Protein AF-A0A141RCN0-F1 (afdb_monomer)

Foldseek 3Di:
DPPLVVVQVCCCVPPNNVCVVVVVVVCVVCVVVVVVVPDPPPPPPQDAPPVLVVLQVLLVVLVVVCVVVVDVVSVVSNVVSVVVSVVVLVPDPRHNDNVVLVVVVVSVVVVVVVCVVVVVVVVVVD

Sequence (126 aa):
EGVGPAIGGMIAHYIHWSYLLLIPMITIITVPFLMKLLKKEVRIKGHFDIKGIILMSVGIVFFMLFTTSYSISFLIVSVLSFLIFVKHIRKVTDPFVDPGLGKNIPFMIGVLCGGIIFGTVAGFVS

pLDDT: mean 86.25, std 10.6, range [51.81, 97.5]

Secondary structure (DSSP, 8-state):
--HHHHHHHHHHHHT-GGGGGHHHHHGGGHHHHHHHHS-------PPP-HHHHHHHHHHHHHHHHHHHH--HHHHHHHHHHHHHHHHHHTT-SS-SS-TTGGG-HHHHHHHHHHHHHHHHHHHHH-

Solvent-accessible surface area (backbone atoms only — not comparable to full-atom values): 7186 Å² total; per-residue (Å²): 126,69,65,61,60,52,52,51,50,50,42,42,73,76,75,42,59,73,60,62,63,52,61,65,55,59,54,58,69,48,47,66,54,48,62,69,66,51,67,85,71,79,80,71,89,67,66,78,32,61,67,48,48,53,32,47,51,50,15,52,51,26,40,50,49,17,76,72,67,69,42,64,69,34,41,52,54,13,53,52,29,46,55,51,33,58,58,45,34,73,68,46,94,52,35,69,57,59,60,66,52,75,71,34,60,70,57,44,51,51,52,50,53,49,50,50,54,54,50,49,56,53,62,76,76,107

Mean predicted aligned error: 9.61 Å

Radius of gyration: 20.56 Å; Cα contacts (8 Å, |Δi|>4): 69; chains: 1; bounding box: 44×33×41 Å

Structure (mmCIF, N/CA/C/O backbone):
data_AF-A0A141RCN0-F1
#
_entry.id   AF-A0A141RCN0-F1
#
loop_
_atom_site.group_PDB
_atom_site.id
_atom_site.type_symbol
_atom_site.label_atom_id
_atom_site.label_alt_id
_atom_site.label_comp_id
_atom_site.label_asym_id
_atom_site.label_entity_id
_atom_site.label_seq_id
_atom_site.pdbx_PDB_ins_code
_atom_site.Cartn_x
_atom_site.Cartn_y
_atom_site.Cartn_z
_atom_site.occupancy
_atom_site.B_iso_or_equiv
_atom_site.auth_seq_id
_atom_site.auth_comp_id
_atom_site.aut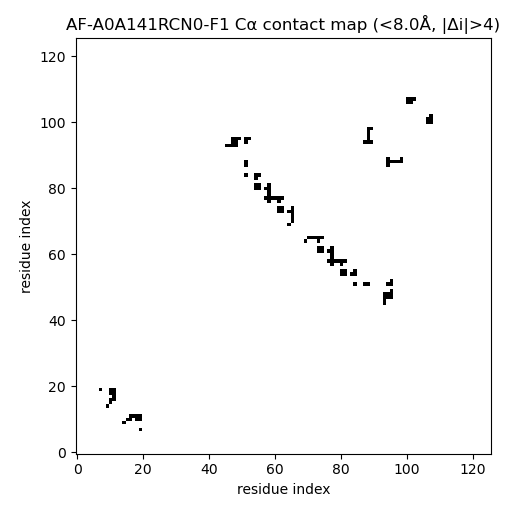h_asym_id
_atom_site.auth_atom_id
_atom_site.pdbx_PDB_model_num
ATOM 1 N N . GLU A 1 1 ? 19.859 0.341 -4.537 1.00 54.06 1 GLU A N 1
ATOM 2 C CA . GLU A 1 1 ? 19.303 0.423 -5.906 1.00 54.06 1 GLU A CA 1
ATOM 3 C C . GLU A 1 1 ? 20.162 -0.207 -7.020 1.00 54.06 1 GLU A C 1
ATOM 5 O O . GLU A 1 1 ? 19.671 -1.124 -7.654 1.00 54.06 1 GLU A O 1
ATOM 10 N N . GLY A 1 2 ? 21.416 0.199 -7.289 1.00 70.19 2 GLY A N 1
ATOM 11 C CA . GLY A 1 2 ? 22.113 -0.210 -8.537 1.00 70.19 2 GLY A CA 1
ATOM 12 C C . GLY A 1 2 ? 22.769 -1.604 -8.588 1.00 70.19 2 GLY A C 1
ATOM 13 O O . GLY A 1 2 ? 23.001 -2.136 -9.670 1.00 70.19 2 GLY A O 1
ATOM 14 N N . VAL A 1 3 ? 23.060 -2.220 -7.438 1.00 78.50 3 VAL A N 1
ATOM 15 C CA . VAL A 1 3 ? 23.802 -3.496 -7.380 1.00 78.50 3 VAL A CA 1
ATOM 16 C C . VAL A 1 3 ? 22.974 -4.663 -7.928 1.00 78.50 3 VAL A C 1
ATOM 18 O O . VAL A 1 3 ? 23.499 -5.502 -8.651 1.00 78.50 3 VAL A O 1
ATOM 21 N N . GLY A 1 4 ? 21.668 -4.690 -7.642 1.00 80.56 4 GLY A N 1
ATOM 22 C CA . GLY A 1 4 ? 20.760 -5.744 -8.102 1.00 80.56 4 GLY A CA 1
ATOM 23 C C . GLY A 1 4 ? 20.642 -5.805 -9.630 1.00 80.56 4 GLY A C 1
ATOM 24 O O . GLY A 1 4 ? 20.950 -6.849 -10.200 1.00 80.56 4 GLY A O 1
ATOM 25 N N . PRO A 1 5 ? 20.271 -4.702 -10.310 1.00 83.94 5 PRO A N 1
ATOM 26 C CA . PRO A 1 5 ? 20.219 -4.653 -11.771 1.00 83.94 5 PRO A CA 1
ATOM 27 C C . PRO A 1 5 ? 21.574 -4.910 -12.438 1.00 83.94 5 PRO A C 1
ATOM 29 O O . PRO A 1 5 ? 21.622 -5.609 -13.445 1.00 83.94 5 PRO A O 1
ATOM 32 N N . ALA A 1 6 ? 22.679 -4.408 -11.871 1.00 84.00 6 ALA A N 1
ATOM 33 C CA . ALA A 1 6 ? 24.018 -4.638 -12.417 1.00 84.00 6 ALA A CA 1
ATOM 34 C C . ALA A 1 6 ? 24.418 -6.123 -12.359 1.00 84.00 6 ALA A C 1
ATOM 36 O O . ALA A 1 6 ? 24.824 -6.696 -13.371 1.00 84.00 6 ALA A O 1
ATOM 37 N N . ILE A 1 7 ? 24.244 -6.766 -11.200 1.00 84.19 7 ILE A N 1
ATOM 38 C CA . ILE A 1 7 ? 24.506 -8.203 -11.032 1.00 84.19 7 ILE A CA 1
ATOM 39 C C . ILE A 1 7 ? 23.535 -9.024 -11.890 1.00 84.19 7 ILE A C 1
ATOM 41 O O . ILE A 1 7 ? 23.947 -9.971 -12.558 1.00 84.19 7 ILE A O 1
ATOM 45 N N . GLY A 1 8 ? 22.257 -8.640 -11.926 1.00 83.12 8 GLY A N 1
ATOM 46 C CA . GLY A 1 8 ? 21.234 -9.317 -12.717 1.00 83.12 8 GLY A CA 1
ATOM 47 C C . GLY A 1 8 ? 21.519 -9.271 -14.220 1.00 83.12 8 GLY A C 1
ATOM 48 O O . GLY A 1 8 ? 21.423 -10.294 -14.898 1.00 83.12 8 GLY A O 1
ATOM 49 N N . GLY A 1 9 ? 21.951 -8.113 -14.724 1.00 84.56 9 GLY A N 1
ATOM 50 C CA . GLY A 1 9 ? 22.363 -7.924 -16.113 1.00 84.56 9 GLY A CA 1
ATOM 51 C C . GLY A 1 9 ? 23.604 -8.740 -16.475 1.00 84.56 9 GLY A C 1
ATOM 52 O O . GLY A 1 9 ? 23.621 -9.380 -17.524 1.00 84.56 9 GLY A O 1
ATOM 53 N N . MET A 1 10 ? 24.606 -8.805 -15.589 1.00 86.62 10 MET A N 1
ATOM 54 C CA . MET A 1 10 ? 25.782 -9.662 -15.797 1.00 86.62 10 MET A CA 1
ATOM 55 C C . MET A 1 10 ? 25.402 -11.147 -15.871 1.00 86.62 10 MET A C 1
ATOM 57 O O . MET A 1 10 ? 25.830 -11.842 -16.789 1.00 86.62 10 MET A O 1
ATOM 61 N N . ILE A 1 11 ? 24.566 -11.642 -14.954 1.00 85.44 11 ILE A N 1
ATOM 62 C CA . ILE A 1 11 ? 24.140 -13.053 -14.942 1.00 85.44 11 ILE A CA 1
ATOM 63 C C . ILE A 1 11 ? 23.322 -13.397 -16.195 1.00 85.44 11 ILE A C 1
ATOM 65 O O . ILE A 1 11 ? 23.535 -14.452 -16.798 1.00 85.44 11 ILE A O 1
ATOM 69 N N . ALA A 1 12 ? 22.415 -12.509 -16.611 1.00 85.38 12 ALA A N 1
ATOM 70 C CA . ALA A 1 12 ? 21.613 -12.701 -17.816 1.00 85.38 12 ALA A CA 1
ATOM 71 C C . ALA A 1 12 ? 22.462 -12.691 -19.099 1.00 85.38 12 ALA A C 1
ATOM 73 O O . ALA A 1 12 ? 22.159 -13.446 -20.019 1.00 85.38 12 ALA A O 1
ATOM 74 N N . HIS A 1 13 ? 23.514 -11.865 -19.150 1.00 84.94 13 HIS A N 1
ATOM 75 C CA . HIS A 1 13 ? 24.371 -11.708 -20.328 1.00 84.94 13 HIS A CA 1
ATOM 76 C C . HIS A 1 13 ? 25.437 -12.807 -20.463 1.00 84.94 13 HIS A C 1
ATOM 78 O O . HIS A 1 13 ? 25.701 -13.256 -21.574 1.00 84.94 13 HIS A O 1
ATOM 84 N N . TYR A 1 14 ? 26.048 -13.250 -19.356 1.00 86.19 14 TYR A N 1
ATOM 85 C CA . TYR A 1 14 ? 27.187 -14.182 -19.391 1.00 86.19 14 TYR A CA 1
ATOM 86 C C . TYR A 1 14 ? 26.835 -15.649 -19.106 1.00 86.19 14 TYR A C 1
ATOM 88 O O . TYR A 1 14 ? 27.638 -16.521 -19.429 1.00 86.19 14 TYR A O 1
ATOM 96 N N . ILE A 1 15 ? 25.690 -15.941 -18.478 1.00 83.75 15 ILE A N 1
ATOM 97 C CA . ILE A 1 15 ? 25.327 -17.309 -18.067 1.00 83.75 15 ILE A CA 1
ATOM 98 C C . ILE A 1 15 ? 24.013 -17.716 -18.732 1.00 83.75 15 ILE A C 1
ATOM 100 O O . ILE A 1 15 ? 24.019 -18.347 -19.783 1.00 83.75 15 ILE A O 1
ATOM 104 N N . HIS A 1 16 ? 22.887 -17.375 -18.105 1.00 83.56 16 HIS A N 1
ATOM 105 C CA . HIS A 1 16 ? 21.532 -17.590 -18.600 1.00 83.56 16 HIS A CA 1
ATOM 106 C C . HIS A 1 16 ? 20.556 -16.951 -17.601 1.00 83.56 16 HIS A C 1
ATOM 108 O O . HIS A 1 16 ? 20.741 -17.055 -16.385 1.00 83.56 16 HIS A O 1
ATOM 114 N N . TRP A 1 17 ? 19.481 -16.328 -18.084 1.00 85.19 17 TRP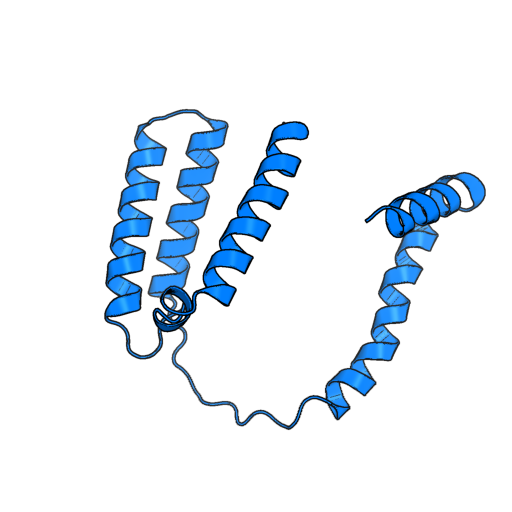 A N 1
ATOM 115 C CA . TRP A 1 17 ? 18.519 -15.606 -17.238 1.00 85.19 17 TRP A CA 1
ATOM 116 C C . TRP A 1 17 ? 17.861 -16.486 -16.159 1.00 85.19 17 TRP A C 1
ATOM 118 O O . TRP A 1 17 ? 17.504 -15.991 -15.093 1.00 85.19 17 TRP A O 1
ATOM 128 N N . SER A 1 18 ? 17.743 -17.799 -16.385 1.00 87.00 18 SER A N 1
ATOM 129 C CA . SER A 1 18 ? 17.132 -18.735 -15.428 1.00 87.00 18 SER A CA 1
ATOM 130 C C . SER A 1 18 ? 17.872 -18.805 -14.089 1.00 87.00 18 SER A C 1
ATOM 132 O O . SER A 1 18 ? 17.260 -19.120 -13.072 1.00 87.00 18 SER A O 1
ATOM 134 N N . TYR A 1 19 ? 19.166 -18.473 -14.048 1.00 85.00 19 TYR A N 1
ATOM 135 C CA . TYR A 1 19 ? 19.946 -18.459 -12.805 1.00 85.00 19 TYR A CA 1
ATOM 136 C C . TYR A 1 19 ? 19.563 -17.303 -11.876 1.00 85.00 19 TYR A C 1
ATOM 138 O O . TYR A 1 19 ? 19.782 -17.395 -10.668 1.00 85.00 19 TYR A O 1
ATOM 146 N N . LEU A 1 20 ? 18.909 -16.255 -12.392 1.00 84.94 20 LEU A N 1
ATOM 147 C CA . LEU A 1 20 ? 18.328 -15.196 -11.561 1.00 84.94 20 LEU A CA 1
ATOM 148 C C . LEU A 1 20 ? 17.270 -15.749 -10.595 1.00 84.94 20 LEU A C 1
ATOM 150 O O . LEU A 1 20 ? 17.065 -15.180 -9.527 1.00 84.94 20 LEU A O 1
ATOM 154 N N . LEU A 1 21 ? 16.650 -16.889 -10.925 1.00 84.94 21 LEU A N 1
ATOM 155 C CA . LEU A 1 21 ? 15.667 -17.570 -10.075 1.00 84.94 21 LEU A CA 1
ATOM 156 C C . LEU A 1 21 ? 16.298 -18.253 -8.851 1.00 84.94 21 LEU A C 1
ATOM 158 O O . LEU A 1 21 ? 15.590 -18.571 -7.897 1.00 84.94 21 LEU A O 1
ATOM 162 N N . LEU A 1 22 ? 17.620 -18.445 -8.827 1.00 84.44 22 LEU A N 1
ATOM 163 C CA . LEU A 1 22 ? 18.321 -18.986 -7.656 1.00 84.44 22 LEU A CA 1
ATOM 164 C C . LEU A 1 22 ? 18.525 -17.930 -6.563 1.00 84.44 22 LEU A C 1
ATOM 166 O O . LEU A 1 22 ? 18.588 -18.267 -5.383 1.00 84.44 22 LEU A O 1
ATOM 170 N N . ILE A 1 23 ? 18.574 -16.649 -6.934 1.00 82.00 23 ILE A N 1
ATOM 171 C CA . ILE A 1 23 ? 18.710 -15.527 -5.996 1.00 82.00 23 ILE A CA 1
ATOM 172 C C . ILE A 1 23 ? 17.578 -15.532 -4.947 1.00 82.00 23 ILE A C 1
ATOM 174 O O . ILE A 1 23 ? 17.883 -15.530 -3.753 1.00 82.00 23 ILE A O 1
ATOM 178 N N . PRO A 1 24 ? 16.282 -15.611 -5.318 1.00 81.81 24 PRO A N 1
ATOM 179 C CA . PRO A 1 24 ? 15.208 -15.726 -4.337 1.00 81.81 24 PRO A CA 1
ATOM 180 C C . PRO A 1 24 ? 15.207 -17.072 -3.600 1.00 81.81 24 PRO A C 1
ATOM 182 O O . PRO A 1 24 ? 14.771 -17.110 -2.455 1.00 81.81 24 PRO A O 1
ATOM 185 N N . MET A 1 25 ? 15.741 -18.162 -4.166 1.00 85.69 25 MET A N 1
ATOM 186 C CA . MET A 1 25 ? 15.861 -19.437 -3.435 1.00 85.69 25 MET A CA 1
ATOM 187 C C . MET A 1 25 ? 16.754 -19.328 -2.193 1.00 85.69 25 MET A C 1
ATOM 189 O O . MET A 1 25 ? 16.479 -19.985 -1.191 1.00 85.69 25 MET A O 1
ATOM 193 N N . ILE A 1 26 ? 17.757 -18.446 -2.196 1.00 83.44 26 ILE A N 1
ATOM 194 C CA . ILE A 1 26 ? 18.597 -18.187 -1.013 1.00 83.44 26 ILE A CA 1
ATOM 195 C C . ILE A 1 26 ? 17.757 -17.646 0.158 1.00 83.44 26 ILE A C 1
ATOM 197 O O . ILE A 1 26 ? 18.054 -17.938 1.316 1.00 83.44 26 ILE A O 1
ATOM 201 N N . THR A 1 27 ? 16.656 -16.936 -0.115 1.00 84.81 27 THR A N 1
ATOM 202 C CA . THR A 1 27 ? 15.766 -16.411 0.938 1.00 84.81 27 THR A CA 1
ATOM 203 C C . THR A 1 27 ? 15.038 -17.512 1.719 1.00 84.81 27 THR A C 1
ATOM 205 O O . THR A 1 27 ? 14.634 -17.282 2.859 1.00 84.81 27 THR A O 1
ATOM 208 N N . ILE A 1 28 ? 14.943 -18.739 1.183 1.00 87.19 28 ILE A N 1
ATOM 209 C CA . ILE A 1 28 ? 14.380 -19.900 1.897 1.00 87.19 28 ILE A CA 1
ATOM 210 C C . ILE A 1 28 ? 15.182 -20.192 3.172 1.00 87.19 28 ILE A C 1
ATOM 212 O O . ILE A 1 28 ? 14.608 -20.566 4.192 1.00 87.19 28 ILE A O 1
ATOM 216 N N . ILE A 1 29 ? 16.495 -19.946 3.159 1.00 87.31 29 ILE A N 1
ATOM 217 C CA . ILE A 1 29 ? 17.372 -20.115 4.329 1.00 87.31 29 ILE A CA 1
ATOM 218 C C . ILE A 1 29 ? 17.002 -19.121 5.442 1.00 87.31 29 ILE A C 1
ATOM 220 O O . ILE A 1 29 ? 17.166 -19.413 6.628 1.00 87.31 29 ILE A O 1
ATOM 224 N N . THR A 1 30 ? 16.451 -17.961 5.088 1.00 85.50 30 THR A N 1
ATOM 225 C CA . THR A 1 30 ? 15.994 -16.954 6.052 1.00 85.50 30 THR A CA 1
ATOM 226 C C . THR A 1 30 ? 14.704 -17.376 6.760 1.00 85.50 30 THR A C 1
ATOM 228 O O . THR A 1 30 ? 14.493 -16.982 7.905 1.00 85.50 30 THR A O 1
ATOM 231 N N . VAL A 1 31 ? 13.865 -18.219 6.148 1.00 86.81 31 VAL A N 1
ATOM 232 C CA . VAL A 1 31 ? 12.586 -18.684 6.722 1.00 86.81 31 VAL A CA 1
ATOM 233 C C . VAL A 1 31 ? 12.736 -19.315 8.118 1.00 86.81 31 VAL A C 1
ATOM 235 O O . VAL A 1 31 ? 12.057 -18.850 9.035 1.00 86.81 31 VAL A O 1
ATOM 238 N N . PRO A 1 32 ? 13.612 -20.312 8.363 1.00 85.50 32 PRO A N 1
ATOM 239 C CA . PRO A 1 32 ? 13.767 -20.896 9.698 1.00 85.50 32 PRO A CA 1
ATOM 240 C C . PRO A 1 32 ? 14.311 -19.898 10.727 1.00 85.50 32 PRO A C 1
ATOM 242 O O . PRO A 1 32 ? 13.960 -19.977 11.905 1.00 85.50 32 PRO A O 1
ATOM 245 N N . PHE A 1 33 ? 15.149 -18.947 10.304 1.00 85.62 33 PHE A N 1
ATOM 246 C CA . PHE A 1 33 ? 15.635 -17.879 11.178 1.00 85.62 33 PHE A CA 1
ATOM 247 C C . PHE A 1 33 ? 14.498 -16.929 11.567 1.00 85.62 33 PHE A C 1
ATOM 249 O O . PHE A 1 33 ? 14.323 -16.617 12.745 1.00 85.62 33 PHE A O 1
ATOM 256 N N . LEU A 1 34 ? 13.669 -16.553 10.593 1.00 85.62 34 LEU A N 1
ATOM 257 C CA . LEU A 1 34 ? 12.488 -15.725 10.791 1.00 85.62 34 LEU A CA 1
ATOM 258 C C . LEU A 1 34 ? 11.485 -16.418 11.725 1.00 85.62 34 LEU A C 1
ATOM 260 O O . LEU A 1 34 ? 11.042 -15.809 12.691 1.00 85.62 34 LEU A O 1
ATOM 264 N N . MET A 1 35 ? 11.214 -17.714 11.534 1.00 83.94 35 MET A N 1
ATOM 265 C CA . MET A 1 35 ? 10.343 -18.494 12.428 1.00 83.94 35 MET A CA 1
ATOM 266 C C . MET A 1 35 ? 10.855 -18.558 13.874 1.00 83.94 35 MET A C 1
ATOM 268 O O . MET A 1 35 ? 10.043 -18.610 14.794 1.00 83.94 35 MET A O 1
ATOM 272 N N . LYS A 1 36 ? 12.178 -18.559 14.094 1.00 82.25 36 LYS A N 1
ATOM 273 C CA . LYS A 1 36 ? 12.765 -18.503 15.446 1.00 82.25 36 LYS A CA 1
ATOM 274 C C . LYS A 1 36 ? 12.688 -17.106 16.062 1.00 82.25 36 LYS A C 1
ATOM 276 O O . LYS A 1 36 ? 12.549 -16.994 17.278 1.00 82.25 36 LYS A O 1
ATOM 281 N N . LEU A 1 37 ? 12.818 -16.061 15.244 1.00 81.19 37 LEU A N 1
ATOM 282 C CA . LEU A 1 37 ? 12.811 -14.671 15.696 1.00 81.19 37 LEU A CA 1
ATOM 283 C C . LEU A 1 37 ? 11.392 -14.148 15.959 1.00 81.19 37 LEU A C 1
ATOM 285 O O . LEU A 1 37 ? 11.196 -13.358 16.885 1.00 81.19 37 LEU A O 1
ATOM 289 N N . LEU A 1 38 ? 10.400 -14.603 15.187 1.00 77.81 38 LEU A N 1
ATOM 290 C CA . LEU A 1 38 ? 8.994 -14.326 15.461 1.00 77.81 38 LEU A CA 1
ATOM 291 C C . LEU A 1 38 ? 8.608 -15.022 16.768 1.00 77.81 38 LEU A C 1
ATOM 293 O O . LEU A 1 38 ? 8.339 -16.224 16.815 1.00 77.81 38 LEU A O 1
ATOM 297 N N . LYS A 1 39 ? 8.546 -14.241 17.852 1.00 67.44 39 LYS A N 1
ATOM 298 C CA . LYS A 1 39 ? 7.843 -14.656 19.066 1.00 67.44 39 LYS A CA 1
ATOM 299 C C . LYS A 1 39 ? 6.428 -15.055 18.661 1.00 67.44 39 LYS A C 1
ATOM 301 O O . LYS A 1 39 ? 5.821 -14.394 17.827 1.00 67.44 39 LYS A O 1
ATOM 306 N N . LYS A 1 40 ? 5.923 -16.144 19.244 1.00 61.25 40 LYS A N 1
ATOM 307 C CA . LYS A 1 40 ? 4.575 -16.671 19.004 1.00 61.25 40 LYS A CA 1
ATOM 308 C C . LYS A 1 40 ? 3.564 -15.546 19.253 1.00 61.25 40 LYS A C 1
ATOM 310 O O . LYS A 1 40 ? 3.213 -15.281 20.401 1.00 61.25 40 LYS A O 1
ATOM 315 N N . GLU A 1 41 ? 3.161 -14.843 18.198 1.00 61.25 41 GLU A N 1
ATOM 316 C CA . GLU A 1 41 ? 2.165 -13.790 18.314 1.00 61.25 41 GLU A CA 1
ATOM 317 C C . GLU A 1 41 ? 0.875 -14.452 18.782 1.00 61.25 41 GLU A C 1
ATOM 319 O O . GLU A 1 41 ? 0.386 -15.417 18.182 1.00 61.25 41 GLU A O 1
ATOM 324 N N . VAL A 1 42 ? 0.351 -13.974 19.909 1.00 57.69 42 VAL A N 1
ATOM 325 C CA . VAL A 1 42 ? -0.987 -14.341 20.353 1.00 57.69 42 VAL A CA 1
ATOM 326 C C . VAL A 1 42 ? -1.901 -13.875 19.233 1.00 57.69 42 VAL A C 1
ATOM 328 O O . VAL A 1 42 ? -2.047 -12.674 19.036 1.00 57.69 42 VAL A O 1
ATOM 331 N N . ARG A 1 43 ? -2.457 -14.810 18.452 1.00 53.62 43 ARG A N 1
ATOM 332 C CA . ARG A 1 43 ? -3.475 -14.494 17.446 1.00 53.62 43 ARG A CA 1
ATOM 333 C C . ARG A 1 43 ? -4.655 -13.870 18.178 1.00 53.62 43 ARG A C 1
ATOM 335 O O . ARG A 1 43 ? -5.544 -14.577 18.651 1.00 53.62 43 ARG A O 1
ATOM 342 N N . ILE A 1 44 ? -4.651 -12.550 18.290 1.00 59.62 44 ILE A N 1
ATOM 343 C CA . ILE A 1 44 ? -5.828 -11.797 18.680 1.00 59.62 44 ILE A CA 1
ATOM 344 C C . ILE A 1 44 ? -6.805 -12.038 17.532 1.00 59.62 44 ILE A C 1
ATOM 346 O O . ILE A 1 44 ? -6.484 -11.767 16.375 1.00 59.62 44 ILE A O 1
ATOM 350 N N . LYS A 1 45 ? -7.956 -12.652 17.823 1.00 54.72 45 LYS A N 1
ATOM 351 C CA . LYS A 1 45 ? -9.057 -12.794 16.864 1.00 54.72 45 LYS A CA 1
ATOM 352 C C . LYS A 1 45 ? -9.622 -11.397 16.581 1.00 54.72 45 LYS A C 1
ATOM 354 O O . LYS A 1 45 ? -10.674 -11.046 17.100 1.00 54.72 45 LYS A O 1
ATOM 359 N N . GLY A 1 46 ? -8.890 -10.583 15.828 1.00 60.94 46 GLY A N 1
ATOM 360 C CA . GLY A 1 46 ? -9.401 -9.336 15.278 1.00 60.94 46 GLY A CA 1
ATOM 361 C C . GLY A 1 46 ? -10.414 -9.663 14.190 1.00 60.94 46 GLY A C 1
ATOM 362 O O . GLY A 1 46 ? -10.197 -10.581 13.390 1.00 60.94 46 GLY A O 1
ATOM 363 N N . HIS A 1 47 ? -11.539 -8.953 14.175 1.00 70.94 47 HIS A N 1
ATOM 364 C CA . HIS A 1 47 ? -12.467 -9.047 13.057 1.00 70.94 47 HIS A CA 1
ATOM 365 C C . HIS A 1 47 ? -11.809 -8.445 11.814 1.00 70.94 47 HIS A C 1
ATOM 367 O O . HIS A 1 47 ? -11.199 -7.384 11.867 1.00 70.94 47 HIS A O 1
ATOM 373 N N . PHE A 1 48 ? -11.916 -9.140 10.684 1.00 78.69 48 PHE A N 1
ATOM 374 C CA . PHE A 1 48 ? -11.374 -8.655 9.420 1.00 78.69 48 PHE A CA 1
ATOM 375 C C . PHE A 1 48 ? -12.357 -7.646 8.808 1.00 78.69 48 PHE A C 1
ATOM 377 O O . PHE A 1 48 ? -13.507 -7.996 8.531 1.00 78.69 48 PHE A O 1
ATOM 384 N N . ASP A 1 49 ? -11.933 -6.400 8.587 1.00 89.69 49 ASP A N 1
ATOM 385 C CA . ASP A 1 49 ? -12.778 -5.348 8.002 1.00 89.69 49 ASP A CA 1
ATOM 386 C C . ASP A 1 49 ? -12.934 -5.512 6.481 1.00 89.69 49 ASP A C 1
ATOM 388 O O . ASP A 1 49 ? -12.366 -4.781 5.668 1.00 89.69 49 ASP A O 1
ATOM 392 N N . ILE A 1 50 ? -13.747 -6.493 6.085 1.00 91.75 50 ILE A N 1
ATOM 393 C CA . ILE A 1 50 ? -14.045 -6.805 4.679 1.00 91.75 50 ILE A CA 1
ATOM 394 C C . ILE A 1 50 ? -14.661 -5.596 3.959 1.00 91.75 50 ILE A C 1
ATOM 396 O O . ILE A 1 50 ? -14.368 -5.353 2.790 1.00 91.75 50 ILE A O 1
ATOM 400 N N . LYS A 1 51 ? -15.495 -4.811 4.652 1.00 92.19 51 LYS A N 1
ATOM 401 C CA . LYS A 1 51 ? -16.127 -3.617 4.070 1.00 92.19 51 LYS A CA 1
ATOM 402 C C . LYS A 1 51 ? -15.090 -2.547 3.744 1.00 92.19 51 LYS A C 1
ATOM 404 O O . LYS A 1 51 ? -15.122 -2.007 2.640 1.00 92.19 51 LYS A O 1
ATOM 409 N N . GLY A 1 52 ? -14.172 -2.270 4.669 1.00 92.25 52 GLY A N 1
ATOM 410 C CA . GLY A 1 52 ? -13.068 -1.341 4.443 1.00 92.25 52 GLY A CA 1
ATOM 411 C C . GLY A 1 52 ? -12.178 -1.787 3.287 1.00 92.25 52 GLY A C 1
ATOM 412 O O . GLY A 1 52 ? -11.845 -0.969 2.432 1.00 92.25 52 GLY A O 1
ATOM 413 N N . ILE A 1 53 ? -11.876 -3.086 3.203 1.00 94.06 53 ILE A N 1
ATOM 414 C CA . ILE A 1 53 ? -11.088 -3.664 2.105 1.00 94.06 53 ILE A CA 1
ATOM 415 C C . ILE A 1 53 ? -11.774 -3.438 0.759 1.00 94.06 53 ILE A C 1
ATOM 417 O O . ILE A 1 53 ? -11.161 -2.871 -0.140 1.00 94.06 53 ILE A O 1
ATOM 421 N N . ILE A 1 54 ? -13.047 -3.825 0.624 1.00 95.94 54 ILE A N 1
ATOM 422 C CA . ILE A 1 54 ? -13.792 -3.659 -0.633 1.00 95.94 54 ILE A CA 1
ATOM 423 C C . ILE A 1 54 ? -13.809 -2.190 -1.048 1.00 95.94 54 ILE A C 1
ATOM 425 O O . ILE A 1 54 ? -13.557 -1.868 -2.205 1.00 95.94 54 ILE A O 1
ATOM 429 N N . LEU A 1 55 ? -14.075 -1.289 -0.106 1.00 95.62 55 LEU A N 1
ATOM 430 C CA . LEU A 1 55 ? -14.200 0.130 -0.397 1.00 95.62 55 LEU A CA 1
ATOM 431 C C . LEU A 1 55 ? -12.866 0.765 -0.821 1.00 95.62 55 LEU A C 1
ATOM 433 O O . LEU A 1 55 ? -12.840 1.576 -1.748 1.00 95.62 55 LEU A O 1
ATOM 437 N N . MET A 1 56 ? -11.761 0.345 -0.199 1.00 95.75 56 MET A N 1
ATOM 438 C CA . MET A 1 56 ? -10.405 0.721 -0.600 1.00 95.75 56 MET A CA 1
ATOM 439 C C . MET A 1 56 ? -10.066 0.181 -1.994 1.00 95.75 56 MET A C 1
ATOM 441 O O . MET A 1 56 ? -9.604 0.933 -2.850 1.00 95.75 56 MET A O 1
ATOM 445 N N . SER A 1 57 ? -10.338 -1.103 -2.250 1.00 96.69 57 SER A N 1
ATOM 446 C CA . SER A 1 57 ? -10.091 -1.739 -3.548 1.00 96.69 57 SER A CA 1
ATOM 447 C C . SER A 1 57 ? -10.879 -1.069 -4.671 1.00 96.69 57 SER A C 1
ATOM 449 O O . SER A 1 57 ? -10.306 -0.769 -5.714 1.00 96.69 57 SER A O 1
ATOM 451 N N . VAL A 1 58 ? -12.164 -0.778 -4.452 1.00 97.06 58 VAL A N 1
ATOM 452 C CA . VAL A 1 58 ? -13.002 -0.047 -5.414 1.00 97.06 58 VAL A CA 1
ATOM 453 C C . VAL A 1 58 ? -12.412 1.337 -5.686 1.00 97.06 58 VAL A C 1
ATOM 455 O O . VAL A 1 58 ? -12.228 1.690 -6.848 1.00 97.06 58 VAL A O 1
ATOM 458 N N . GLY A 1 59 ? -12.034 2.093 -4.650 1.00 96.88 59 GLY A N 1
ATOM 459 C CA . GLY A 1 59 ? -11.378 3.394 -4.822 1.00 96.88 59 GLY A CA 1
ATOM 460 C C . GLY A 1 59 ? -10.128 3.315 -5.706 1.00 96.88 59 GLY A C 1
ATOM 461 O O . GLY A 1 59 ? -10.011 4.061 -6.676 1.00 96.88 59 GLY A O 1
ATOM 462 N N . ILE A 1 60 ? -9.237 2.355 -5.435 1.00 95.81 60 ILE A N 1
ATOM 463 C CA . ILE A 1 60 ? -8.000 2.150 -6.207 1.00 95.81 60 ILE A CA 1
ATOM 464 C C . ILE A 1 60 ? -8.298 1.775 -7.665 1.00 95.81 60 ILE A C 1
ATOM 466 O O . ILE A 1 60 ? -7.697 2.346 -8.573 1.00 95.81 60 ILE A O 1
ATOM 470 N N . VAL A 1 61 ? -9.229 0.847 -7.908 1.00 97.19 61 VAL A N 1
ATOM 471 C CA . VAL A 1 61 ? -9.580 0.403 -9.268 1.00 97.19 61 VAL A CA 1
ATOM 472 C C . VAL A 1 61 ? -10.173 1.550 -10.083 1.00 97.19 61 VAL A C 1
ATOM 474 O O . VAL A 1 61 ? -9.772 1.759 -11.224 1.00 97.19 61 VAL A O 1
ATOM 477 N N . PHE A 1 62 ? -11.089 2.334 -9.511 1.00 96.75 62 PHE A N 1
ATOM 478 C CA . PHE A 1 62 ? -11.676 3.475 -10.218 1.00 96.75 62 PHE A CA 1
ATOM 479 C C . PHE A 1 62 ? -10.669 4.609 -10.441 1.00 96.75 62 PHE A C 1
ATOM 481 O O . PHE A 1 62 ? -10.699 5.246 -11.494 1.00 96.75 62 PHE A O 1
ATOM 488 N N . PHE A 1 63 ? -9.745 4.834 -9.503 1.00 95.31 63 PHE A N 1
ATOM 489 C CA . PHE A 1 63 ? -8.642 5.772 -9.708 1.00 95.31 63 PHE A CA 1
ATOM 490 C C . PHE A 1 63 ? -7.738 5.327 -10.863 1.00 95.31 63 PHE A C 1
ATOM 492 O O . PHE A 1 63 ? -7.428 6.119 -11.751 1.00 95.31 63 PHE A O 1
ATOM 499 N N . MET A 1 64 ? -7.380 4.042 -10.899 1.00 93.81 64 MET A N 1
ATOM 500 C CA . MET A 1 64 ? -6.606 3.452 -11.990 1.00 93.81 64 MET A CA 1
ATOM 501 C C . MET A 1 64 ? -7.338 3.592 -13.334 1.00 93.81 64 MET A C 1
ATOM 503 O O . MET A 1 64 ? -6.754 4.068 -14.306 1.00 93.81 64 MET A O 1
ATOM 507 N N . LEU A 1 65 ? -8.638 3.281 -13.388 1.00 95.12 65 LEU A N 1
ATOM 508 C CA . LEU A 1 65 ? -9.457 3.460 -14.594 1.00 95.12 65 LEU A CA 1
ATOM 509 C C . LEU A 1 65 ? -9.501 4.917 -15.066 1.00 95.12 65 LEU A C 1
ATOM 511 O O . LEU A 1 65 ? -9.482 5.163 -16.273 1.00 95.12 65 LEU A O 1
ATOM 515 N N . PHE A 1 66 ? -9.522 5.884 -14.143 1.00 94.94 66 PHE A N 1
ATOM 516 C CA . PHE A 1 66 ? -9.376 7.296 -14.492 1.00 94.94 66 PHE A CA 1
ATOM 517 C C . PHE A 1 66 ? -8.011 7.579 -15.129 1.00 94.94 66 PHE A C 1
ATOM 519 O O . PHE A 1 66 ? -7.977 8.214 -16.176 1.00 94.94 66 PHE A O 1
ATOM 526 N N . THR A 1 67 ? -6.906 7.076 -14.571 1.00 90.38 67 THR A N 1
ATOM 527 C CA . THR A 1 67 ? -5.573 7.284 -15.171 1.00 90.38 67 THR A CA 1
ATOM 528 C C . THR A 1 67 ? -5.427 6.643 -16.554 1.00 90.38 67 THR A C 1
ATOM 530 O O . THR A 1 67 ? -4.667 7.142 -1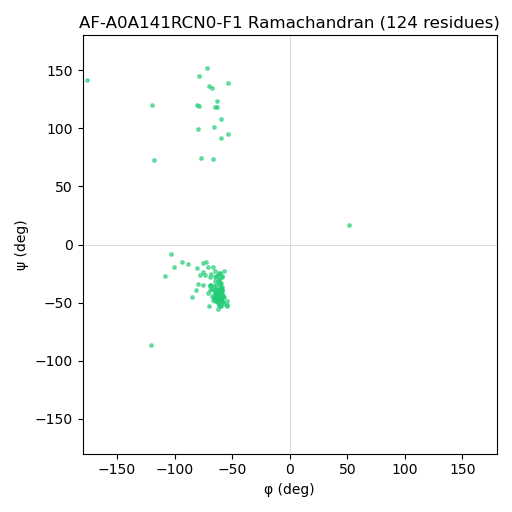7.373 1.00 90.38 67 THR A O 1
ATOM 533 N N . THR A 1 68 ? -6.183 5.581 -16.847 1.00 91.50 68 THR A N 1
ATOM 534 C CA . THR A 1 68 ? -6.175 4.924 -18.163 1.00 91.50 68 THR A CA 1
ATOM 535 C C . THR A 1 68 ? -7.110 5.591 -19.175 1.00 91.50 68 THR A C 1
ATOM 537 O O . THR A 1 68 ? -6.739 5.772 -20.328 1.00 91.50 68 THR A O 1
ATOM 540 N N . SER A 1 69 ? -8.341 5.927 -18.777 1.00 91.50 69 SER A N 1
ATOM 541 C CA . SER A 1 69 ? -9.392 6.390 -19.704 1.00 91.50 69 SER A CA 1
ATOM 542 C C . SER A 1 69 ? -9.632 7.903 -19.665 1.00 91.50 69 SER A C 1
ATOM 544 O O . SER A 1 69 ? -10.434 8.407 -20.446 1.00 91.50 69 SER A O 1
ATOM 546 N N . TYR A 1 70 ? -9.025 8.620 -18.713 1.00 91.44 70 TYR A N 1
ATOM 547 C CA . TYR A 1 70 ? -9.207 10.054 -18.433 1.00 91.44 70 TYR A CA 1
ATOM 548 C C . TYR A 1 70 ? -10.666 10.520 -18.256 1.00 91.44 70 TYR A C 1
ATOM 550 O O . TYR A 1 70 ? -10.963 11.714 -18.280 1.00 91.44 70 TYR A O 1
ATOM 558 N N . SER A 1 71 ? -11.599 9.593 -18.018 1.00 93.19 71 SER A N 1
ATOM 559 C CA . SER A 1 71 ? -13.010 9.912 -17.799 1.00 93.19 71 SER A CA 1
ATOM 560 C C . SER A 1 71 ? -13.251 10.408 -16.375 1.00 93.19 71 SER A C 1
ATOM 562 O O . SER A 1 71 ? -13.060 9.676 -15.399 1.00 93.19 71 SER A O 1
ATOM 564 N N . ILE A 1 72 ? -13.743 11.642 -16.255 1.00 94.94 72 ILE A N 1
ATOM 565 C CA . ILE A 1 72 ? -14.009 12.294 -14.966 1.00 94.94 72 ILE A CA 1
ATOM 566 C C . ILE A 1 72 ? -15.010 11.517 -14.098 1.00 94.94 72 ILE A C 1
ATOM 568 O O . ILE A 1 72 ? -14.930 11.556 -12.871 1.00 94.94 72 ILE A O 1
ATOM 572 N N . SER A 1 73 ? -15.919 10.755 -14.714 1.00 95.31 73 SER A N 1
ATOM 573 C CA . SER A 1 73 ? -16.887 9.924 -13.995 1.00 95.31 73 SER A CA 1
ATOM 574 C C . SER A 1 73 ? -16.199 8.897 -13.093 1.00 95.31 73 SER A C 1
ATOM 576 O O . SER A 1 73 ? -16.632 8.698 -11.958 1.00 95.31 73 SER A O 1
ATOM 578 N N . PHE A 1 74 ? -15.096 8.292 -13.548 1.00 95.75 74 PHE A N 1
ATOM 579 C CA . PHE A 1 74 ? -14.334 7.342 -12.734 1.00 95.75 74 PHE A CA 1
ATOM 580 C C . PHE A 1 74 ? -13.622 8.025 -11.565 1.00 95.75 74 PHE A C 1
ATOM 582 O O . PHE A 1 74 ? -13.599 7.479 -10.460 1.00 95.75 74 PHE A O 1
ATOM 589 N N . LEU A 1 75 ? -13.131 9.254 -11.762 1.00 96.12 75 LEU A N 1
ATOM 590 C CA . LEU A 1 75 ? -12.531 10.038 -10.683 1.00 96.12 75 LEU A CA 1
ATOM 591 C C . LEU A 1 75 ? -13.549 10.336 -9.576 1.00 96.12 75 LEU A C 1
ATOM 593 O O . LEU A 1 75 ? -13.231 10.188 -8.397 1.00 96.12 75 LEU A O 1
ATOM 597 N N . ILE A 1 76 ? -14.783 10.697 -9.941 1.00 97.19 76 ILE A N 1
ATOM 598 C CA . ILE A 1 76 ? -15.854 10.973 -8.972 1.00 97.19 76 ILE A CA 1
ATOM 599 C C . ILE A 1 76 ? -16.143 9.729 -8.122 1.00 97.19 76 ILE A C 1
ATOM 601 O O . ILE A 1 76 ? -16.168 9.821 -6.894 1.00 97.19 76 ILE A O 1
ATOM 605 N N . VAL A 1 77 ? -16.309 8.559 -8.749 1.00 96.75 77 VAL A N 1
ATOM 606 C CA . VAL A 1 77 ? -16.568 7.298 -8.027 1.00 96.75 77 VAL A CA 1
ATOM 607 C C . VAL A 1 77 ? -15.405 6.937 -7.100 1.00 96.75 77 VAL A C 1
ATOM 609 O O . VAL A 1 77 ? -15.629 6.547 -5.951 1.00 96.75 77 VAL A O 1
ATOM 612 N N . SER A 1 78 ? -14.167 7.120 -7.563 1.00 97.19 78 SER A N 1
ATOM 613 C CA . SER A 1 78 ? -12.961 6.915 -6.757 1.00 97.19 78 SER A CA 1
ATOM 614 C C . SER A 1 78 ? -12.938 7.818 -5.519 1.00 97.19 78 SER A C 1
ATOM 616 O O . SER A 1 78 ? -12.807 7.334 -4.393 1.00 97.19 78 SER A O 1
ATOM 618 N N . VAL A 1 79 ? -13.114 9.131 -5.706 1.00 97.12 79 VAL A N 1
ATOM 619 C CA . VAL A 1 79 ? -13.101 10.112 -4.609 1.00 97.12 79 VAL A CA 1
ATOM 620 C C . VAL A 1 79 ? -14.206 9.811 -3.599 1.00 97.12 79 VAL A C 1
ATOM 622 O O . VAL A 1 79 ? -13.941 9.779 -2.398 1.00 97.12 79 VAL A O 1
ATOM 625 N N . LEU A 1 80 ? -15.427 9.526 -4.061 1.00 97.50 80 LEU A N 1
ATOM 626 C CA . LEU A 1 80 ? -16.532 9.149 -3.177 1.00 97.50 80 LEU A CA 1
ATOM 627 C C . LEU A 1 80 ? -16.210 7.880 -2.379 1.00 97.50 80 LEU A C 1
ATOM 629 O O . LEU A 1 80 ? -16.429 7.855 -1.167 1.00 97.50 80 LEU A O 1
ATOM 633 N N . SER A 1 81 ? -15.637 6.862 -3.021 1.00 96.69 81 SER A N 1
ATOM 634 C CA . SER A 1 81 ? -15.245 5.615 -2.352 1.00 96.69 81 SER A CA 1
ATOM 635 C C . SER A 1 81 ? -14.211 5.872 -1.254 1.00 96.69 81 SER A C 1
ATOM 637 O O . SER A 1 81 ? -14.398 5.420 -0.123 1.00 96.69 81 SER A O 1
ATOM 639 N N . PHE A 1 82 ? -13.179 6.679 -1.526 1.00 95.75 82 PHE A N 1
ATOM 640 C CA . PHE A 1 82 ? -12.179 7.042 -0.519 1.00 95.75 82 PHE A CA 1
ATOM 64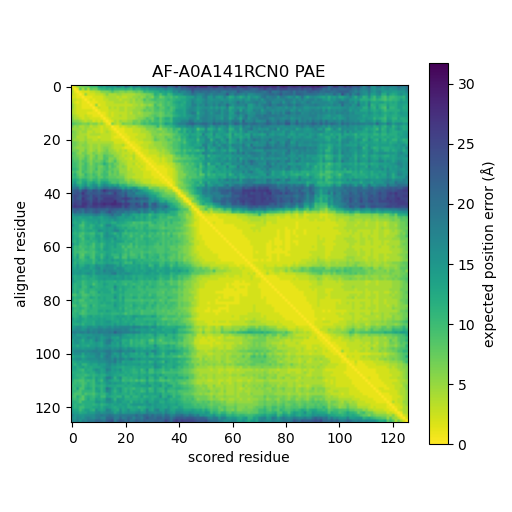1 C C . PHE A 1 82 ? -12.754 7.883 0.627 1.00 95.75 82 PHE A C 1
ATOM 643 O O . PHE A 1 82 ? -12.405 7.655 1.786 1.00 95.75 82 PHE A O 1
ATOM 650 N N . LEU A 1 83 ? -13.672 8.814 0.355 1.00 96.56 83 LEU A N 1
ATOM 651 C CA . LEU A 1 83 ? -14.338 9.589 1.408 1.00 96.56 83 LEU A CA 1
ATOM 652 C C . LEU A 1 83 ? -15.175 8.693 2.330 1.00 96.56 83 LEU A C 1
ATOM 654 O O . LEU A 1 83 ? -15.117 8.831 3.558 1.00 96.56 83 LEU A O 1
ATOM 658 N N . ILE A 1 84 ? -15.926 7.749 1.755 1.00 96.00 84 ILE A N 1
ATOM 659 C CA . ILE A 1 84 ? -16.690 6.766 2.531 1.00 96.00 84 ILE A CA 1
ATOM 660 C C . ILE A 1 84 ? -15.720 5.868 3.316 1.00 96.00 84 ILE A C 1
ATOM 662 O O . ILE A 1 84 ? -15.982 5.594 4.487 1.00 96.00 84 ILE A O 1
ATOM 666 N N . PHE A 1 85 ? -14.579 5.480 2.733 1.00 95.38 85 PHE A N 1
ATOM 667 C CA . PHE A 1 85 ? -13.562 4.651 3.388 1.00 95.38 85 PHE A CA 1
ATOM 668 C C . PHE A 1 85 ? -12.981 5.342 4.613 1.00 95.38 85 PHE A C 1
ATOM 670 O O . PHE A 1 85 ? -13.015 4.777 5.705 1.00 95.38 85 PHE A O 1
ATOM 677 N N . VAL A 1 86 ? -12.556 6.600 4.476 1.00 93.88 86 VAL A N 1
ATOM 678 C CA . VAL A 1 86 ? -12.038 7.396 5.597 1.00 93.88 86 VAL A CA 1
ATOM 679 C C . VAL A 1 86 ? -13.087 7.536 6.704 1.00 93.88 86 VAL A C 1
ATOM 681 O O . VAL A 1 86 ? -12.761 7.459 7.890 1.00 93.88 86 VAL A O 1
ATOM 684 N N . LYS A 1 87 ? -14.363 7.714 6.345 1.00 94.62 87 LYS A N 1
ATOM 685 C CA . LYS A 1 87 ? -15.459 7.778 7.323 1.00 94.62 87 LYS A CA 1
ATOM 686 C C . LYS A 1 87 ? -15.716 6.429 8.005 1.00 94.62 87 LYS A C 1
ATOM 688 O O . LYS A 1 87 ? -16.070 6.422 9.182 1.00 94.62 87 LYS A O 1
ATOM 693 N N . HIS A 1 88 ? -15.557 5.319 7.286 1.00 93.69 88 HIS A N 1
ATOM 694 C CA . HIS A 1 88 ? -15.745 3.953 7.783 1.00 93.69 88 HIS A CA 1
ATOM 695 C C . HIS A 1 88 ? -14.639 3.552 8.764 1.00 93.69 88 HIS A C 1
ATOM 697 O O . HIS A 1 88 ? -14.946 3.223 9.909 1.00 93.69 88 HIS A O 1
ATOM 703 N N . ILE A 1 89 ? -13.363 3.696 8.386 1.00 92.31 89 ILE A N 1
ATOM 704 C CA . ILE A 1 89 ? -12.226 3.297 9.240 1.00 92.31 89 ILE A CA 1
ATOM 705 C C . ILE A 1 89 ? -12.155 4.084 10.553 1.00 92.31 89 ILE A C 1
ATOM 707 O O . ILE A 1 89 ? -11.658 3.581 11.550 1.00 92.31 89 ILE A O 1
ATOM 711 N N . ARG A 1 90 ? -12.687 5.314 10.586 1.00 89.88 90 ARG A N 1
ATOM 712 C CA . ARG A 1 90 ? -12.765 6.128 11.813 1.00 89.88 90 ARG A CA 1
ATOM 713 C C . ARG A 1 90 ? -13.856 5.675 12.786 1.00 89.88 90 ARG A C 1
ATOM 715 O O . ARG A 1 90 ? -13.865 6.144 13.919 1.00 89.88 90 ARG A O 1
ATOM 722 N N . LYS A 1 91 ? -14.810 4.853 12.339 1.00 88.81 91 LYS A N 1
ATOM 723 C CA . LYS A 1 91 ? -15.972 4.418 13.132 1.00 88.81 91 LYS A CA 1
ATOM 724 C C . LYS A 1 91 ? -15.901 2.958 13.568 1.00 88.81 91 LYS A C 1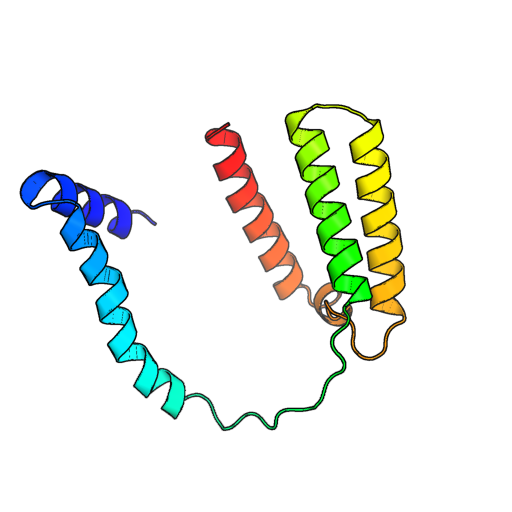
ATOM 726 O O . LYS A 1 91 ? -16.543 2.605 14.551 1.00 88.81 91 LYS A O 1
ATOM 731 N N . VAL A 1 92 ? -15.204 2.114 12.813 1.00 89.12 92 VAL A N 1
ATOM 732 C CA . VAL A 1 92 ? -15.105 0.676 13.088 1.00 89.12 92 VAL A CA 1
ATOM 733 C C . VAL A 1 92 ? -14.090 0.410 14.200 1.00 89.12 92 VAL A C 1
ATOM 735 O O . VAL A 1 92 ? -13.092 1.114 14.307 1.00 89.12 92 VAL A O 1
ATOM 738 N N . THR A 1 93 ? -14.367 -0.596 15.034 1.00 82.38 93 THR A N 1
ATOM 739 C CA . THR A 1 93 ? -13.521 -0.999 16.171 1.00 82.38 93 THR A CA 1
ATOM 740 C C . THR A 1 93 ? -12.219 -1.663 15.732 1.00 82.38 93 THR A C 1
ATOM 742 O O . THR A 1 93 ? -11.171 -1.348 16.279 1.00 82.38 93 THR A O 1
ATOM 745 N N . ASP A 1 94 ? -12.292 -2.526 14.716 1.00 86.00 94 ASP A N 1
ATOM 746 C CA . ASP A 1 94 ? -11.157 -3.228 14.108 1.00 86.00 94 ASP A CA 1
ATOM 747 C C . ASP A 1 94 ? -11.033 -2.819 12.625 1.00 86.00 94 ASP A C 1
ATOM 749 O O . ASP A 1 94 ? -11.447 -3.573 11.742 1.00 86.00 94 ASP A O 1
ATOM 753 N N . PRO A 1 95 ? -10.585 -1.588 12.311 1.00 88.12 95 PRO A N 1
ATOM 754 C CA . PRO A 1 95 ? -10.534 -1.098 10.936 1.00 88.12 95 PRO A CA 1
ATOM 755 C C . PRO A 1 95 ? -9.418 -1.774 10.133 1.00 88.12 95 PRO A C 1
ATOM 757 O O . PRO A 1 95 ? -8.369 -2.119 10.674 1.00 88.12 95 PRO A O 1
ATOM 760 N N . PHE A 1 96 ? -9.603 -1.888 8.812 1.00 87.75 96 PHE A N 1
ATOM 761 C CA . PHE A 1 96 ? -8.565 -2.431 7.921 1.00 87.75 96 PHE A CA 1
ATOM 762 C C . PHE A 1 96 ? -7.254 -1.626 7.985 1.00 87.75 96 PHE A C 1
ATOM 764 O O . PHE A 1 96 ? -6.167 -2.197 7.988 1.00 87.75 96 PHE A O 1
ATOM 771 N N . VAL A 1 97 ? -7.364 -0.295 8.056 1.00 88.88 97 VAL A N 1
ATOM 772 C CA . VAL A 1 97 ? -6.238 0.618 8.283 1.00 88.88 97 VAL A CA 1
ATOM 773 C C . VAL A 1 97 ? -6.504 1.384 9.568 1.00 88.88 97 VAL A C 1
ATOM 775 O O . VAL A 1 97 ? -7.497 2.107 9.650 1.00 88.88 97 VAL A O 1
ATOM 778 N N . ASP A 1 98 ? -5.610 1.249 10.547 1.00 89.00 98 ASP A N 1
ATOM 779 C CA . ASP A 1 98 ? -5.710 1.956 11.822 1.00 89.00 98 ASP A CA 1
ATOM 780 C C . ASP A 1 98 ? -5.622 3.485 11.609 1.00 89.00 98 ASP A C 1
ATOM 782 O O . ASP A 1 98 ? -4.588 3.989 11.153 1.00 89.00 98 ASP A O 1
ATOM 786 N N . PRO A 1 99 ? -6.667 4.264 11.961 1.00 87.06 99 PRO A N 1
ATOM 787 C CA . PRO A 1 99 ? -6.636 5.724 11.905 1.00 87.06 99 PRO A CA 1
ATOM 788 C C . PRO A 1 99 ? -5.510 6.354 12.739 1.00 87.06 99 PRO A C 1
ATOM 790 O O . PRO A 1 99 ? -5.112 7.492 12.465 1.00 87.06 99 PRO A O 1
ATOM 793 N N . GLY A 1 100 ? -4.998 5.648 13.753 1.00 88.94 100 GLY A N 1
ATOM 794 C CA . GLY A 1 100 ? -3.849 6.048 14.563 1.00 88.94 100 GLY A CA 1
ATOM 795 C C . GLY A 1 100 ? -2.558 6.180 13.754 1.00 88.94 100 GLY A C 1
ATOM 796 O O . GLY A 1 100 ? -1.776 7.097 14.014 1.00 88.94 100 GLY A O 1
ATOM 797 N N . LEU A 1 101 ? -2.378 5.367 12.706 1.00 88.44 101 LEU A N 1
ATOM 798 C CA . LEU A 1 101 ? -1.246 5.482 11.779 1.00 88.44 101 LEU A CA 1
ATOM 799 C C . LEU A 1 101 ? -1.231 6.844 11.076 1.00 88.44 101 LEU A C 1
ATOM 801 O O . LEU A 1 101 ? -0.173 7.442 10.912 1.00 88.44 101 LEU A O 1
ATOM 805 N N . GLY A 1 102 ? -2.409 7.388 10.759 1.00 85.94 102 GLY A N 1
ATOM 806 C CA . GLY A 1 102 ? -2.546 8.718 10.162 1.00 85.94 102 GLY A CA 1
ATOM 807 C C . GLY A 1 102 ? -2.085 9.864 11.069 1.00 85.94 102 GLY A C 1
ATOM 808 O O . GLY A 1 102 ? -1.746 10.939 10.582 1.00 85.94 102 GLY A O 1
ATOM 809 N N . LYS A 1 103 ? -2.055 9.649 12.389 1.00 88.69 103 LYS A N 1
ATOM 810 C CA . LYS A 1 103 ? -1.535 10.621 13.366 1.00 88.69 103 LYS A CA 1
ATOM 811 C C . LYS A 1 103 ? -0.032 10.467 13.601 1.00 88.69 103 LYS A C 1
ATOM 813 O O . LYS A 1 103 ? 0.595 11.367 14.155 1.00 88.69 103 LYS A O 1
ATOM 818 N N . ASN A 1 104 ? 0.545 9.336 13.205 1.00 94.00 104 ASN A N 1
ATOM 819 C CA . ASN A 1 104 ? 1.962 9.062 13.354 1.00 94.00 104 ASN A CA 1
ATOM 820 C C . ASN A 1 104 ? 2.737 9.768 12.228 1.00 94.00 104 ASN A C 1
ATOM 822 O O . ASN A 1 104 ? 2.796 9.297 11.095 1.00 94.00 104 ASN A O 1
ATOM 826 N N . ILE A 1 105 ? 3.316 10.928 12.548 1.00 91.94 105 ILE A N 1
ATOM 827 C CA . ILE A 1 105 ? 4.030 11.786 11.592 1.00 91.94 105 ILE A CA 1
ATOM 828 C C . ILE A 1 105 ? 5.146 11.039 10.841 1.00 91.94 105 ILE A C 1
ATOM 830 O O . ILE A 1 105 ? 5.129 11.087 9.612 1.00 91.94 105 ILE A O 1
ATOM 834 N N . PRO A 1 106 ? 6.097 10.336 11.494 1.00 92.56 106 PRO A N 1
ATOM 835 C CA . PRO A 1 106 ? 7.152 9.648 10.753 1.00 92.56 106 PRO A CA 1
ATOM 836 C C . PRO A 1 106 ? 6.605 8.536 9.851 1.00 92.56 106 PRO A C 1
ATOM 838 O O . PRO A 1 106 ? 7.104 8.365 8.740 1.00 92.56 106 PRO A O 1
ATOM 841 N N . PHE A 1 107 ? 5.543 7.837 10.267 1.00 92.25 107 PHE A N 1
ATOM 842 C CA . PHE A 1 107 ? 4.858 6.881 9.396 1.00 92.25 107 PHE A CA 1
ATOM 843 C C . PHE A 1 107 ? 4.254 7.572 8.165 1.00 92.25 107 PHE A C 1
ATOM 845 O O . PHE 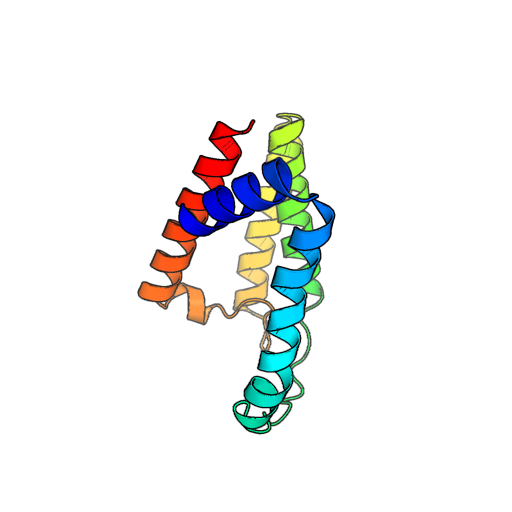A 1 107 ? 4.506 7.150 7.038 1.00 92.25 107 PHE A O 1
ATOM 852 N N . MET A 1 108 ? 3.517 8.667 8.360 1.00 93.88 108 MET A N 1
ATOM 853 C CA . MET A 1 108 ? 2.895 9.421 7.269 1.00 93.88 108 MET A CA 1
ATOM 854 C C . MET A 1 108 ? 3.917 10.012 6.299 1.00 93.88 108 MET A C 1
ATOM 856 O O . MET A 1 108 ? 3.712 9.943 5.089 1.00 93.88 108 MET A O 1
ATOM 860 N N . ILE A 1 109 ? 5.033 10.542 6.805 1.00 94.50 109 ILE A N 1
ATOM 861 C CA . ILE A 1 109 ? 6.142 11.010 5.966 1.00 94.50 109 ILE A CA 1
ATOM 862 C C . ILE A 1 109 ? 6.705 9.841 5.154 1.00 94.50 109 ILE A C 1
ATOM 864 O O . ILE A 1 109 ? 6.883 9.981 3.949 1.00 94.50 109 ILE A O 1
ATOM 868 N N . GLY A 1 110 ? 6.931 8.680 5.775 1.00 93.94 110 GLY A N 1
ATOM 869 C CA . GLY A 1 110 ? 7.404 7.483 5.076 1.00 93.94 110 GLY A CA 1
ATOM 870 C C . GLY A 1 110 ? 6.469 7.047 3.945 1.00 93.94 110 GLY A C 1
ATOM 871 O O . GLY A 1 110 ? 6.930 6.796 2.831 1.00 93.94 110 GLY A O 1
ATOM 872 N N . VAL A 1 111 ? 5.157 7.026 4.199 1.00 92.94 111 VAL A N 1
ATOM 873 C CA . VAL A 1 111 ? 4.135 6.697 3.192 1.00 92.94 111 VAL A CA 1
ATOM 874 C C . VAL A 1 111 ? 4.124 7.7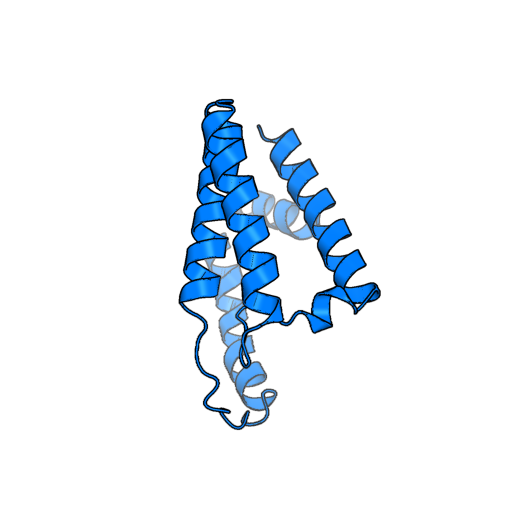15 2.050 1.00 92.94 111 VAL A C 1
ATOM 876 O O . VAL A 1 111 ? 4.084 7.317 0.888 1.00 92.94 111 VAL A O 1
ATOM 879 N N . LEU A 1 112 ? 4.193 9.014 2.353 1.00 93.75 112 LEU A N 1
ATOM 880 C CA . LEU A 1 112 ? 4.213 10.069 1.336 1.00 93.75 112 LEU A CA 1
ATOM 881 C C . LEU A 1 112 ? 5.491 10.025 0.493 1.00 93.75 112 LEU A C 1
ATOM 883 O O . LEU A 1 112 ? 5.407 10.030 -0.732 1.00 93.75 112 LEU A O 1
ATOM 887 N N . CYS A 1 113 ? 6.661 9.927 1.127 1.00 94.81 113 CYS A N 1
ATOM 888 C CA . CYS A 1 113 ? 7.941 9.799 0.433 1.00 94.81 113 CYS A CA 1
ATOM 889 C C . CYS A 1 113 ? 7.961 8.558 -0.463 1.00 94.81 113 CYS A C 1
ATOM 891 O O . CYS A 1 113 ? 8.293 8.663 -1.641 1.00 94.81 113 CYS A O 1
ATOM 893 N N . GLY A 1 114 ? 7.553 7.399 0.066 1.00 92.00 114 GLY A N 1
ATOM 894 C CA . GLY A 1 114 ? 7.440 6.171 -0.718 1.00 92.00 114 GLY A CA 1
ATOM 895 C C . GLY A 1 114 ? 6.496 6.348 -1.905 1.00 92.00 114 GLY A C 1
ATOM 896 O O . GLY A 1 114 ? 6.876 6.061 -3.037 1.00 92.00 114 GLY A O 1
ATOM 897 N N . GLY A 1 115 ? 5.302 6.895 -1.669 1.00 90.56 115 GLY A N 1
ATOM 898 C CA . GLY A 1 115 ? 4.315 7.160 -2.715 1.00 90.56 115 GLY A CA 1
ATOM 899 C C . GLY A 1 115 ? 4.838 8.071 -3.829 1.00 90.56 115 GLY A C 1
ATOM 900 O O . GLY A 1 115 ? 4.642 7.764 -5.001 1.00 90.56 115 GLY A O 1
ATOM 901 N N . ILE A 1 116 ? 5.553 9.147 -3.488 1.00 91.38 116 ILE A N 1
ATOM 902 C CA . ILE A 1 116 ? 6.161 10.062 -4.468 1.00 91.38 116 ILE A CA 1
ATOM 903 C C . ILE A 1 116 ? 7.261 9.359 -5.267 1.00 91.38 116 ILE A C 1
ATOM 905 O O . ILE A 1 116 ? 7.297 9.492 -6.490 1.00 91.38 116 ILE A O 1
ATOM 909 N N . ILE A 1 117 ? 8.139 8.597 -4.611 1.00 91.38 117 ILE A N 1
ATOM 910 C CA . ILE A 1 117 ? 9.223 7.868 -5.284 1.00 91.38 117 ILE A CA 1
ATOM 911 C C . ILE A 1 117 ? 8.638 6.850 -6.273 1.00 91.38 117 ILE A C 1
ATOM 913 O O . ILE A 1 117 ? 8.980 6.881 -7.455 1.00 91.38 117 ILE A O 1
ATOM 917 N N . PHE A 1 118 ? 7.707 6.001 -5.827 1.00 85.81 118 PHE A N 1
ATOM 918 C CA . PHE A 1 118 ? 7.062 5.009 -6.693 1.00 85.81 118 PHE A CA 1
ATOM 919 C C . PHE A 1 118 ? 6.23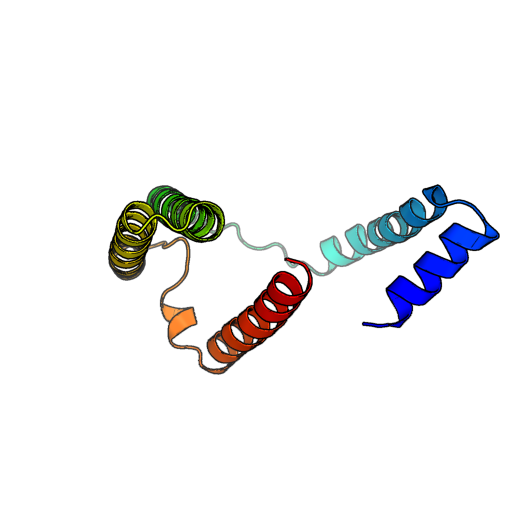8 5.656 -7.809 1.00 85.81 118 PHE A C 1
ATOM 921 O O . PHE A 1 118 ? 6.305 5.208 -8.953 1.00 85.81 118 PHE A O 1
ATOM 928 N N . GLY A 1 119 ? 5.500 6.725 -7.502 1.00 84.50 119 GLY A N 1
ATOM 929 C CA . GLY A 1 119 ? 4.715 7.465 -8.489 1.00 84.50 119 GLY A CA 1
ATOM 930 C C . GLY A 1 119 ? 5.586 8.107 -9.566 1.00 84.50 119 GLY A C 1
ATOM 931 O O . GLY A 1 119 ? 5.244 8.051 -10.743 1.00 84.50 119 GLY A O 1
ATOM 932 N N . THR A 1 120 ? 6.746 8.644 -9.185 1.00 85.62 120 THR A N 1
ATOM 933 C CA . THR A 1 120 ? 7.712 9.221 -10.129 1.00 85.62 120 THR A CA 1
ATOM 934 C C . THR A 1 120 ? 8.267 8.144 -11.058 1.00 85.62 120 THR A C 1
ATOM 936 O O . THR A 1 120 ? 8.276 8.334 -12.269 1.00 85.62 120 THR A O 1
ATOM 939 N N . VAL A 1 121 ? 8.666 6.985 -10.519 1.00 82.62 121 VAL A N 1
ATOM 940 C CA . VAL A 1 121 ? 9.152 5.858 -11.337 1.00 82.62 121 VAL A CA 1
ATOM 9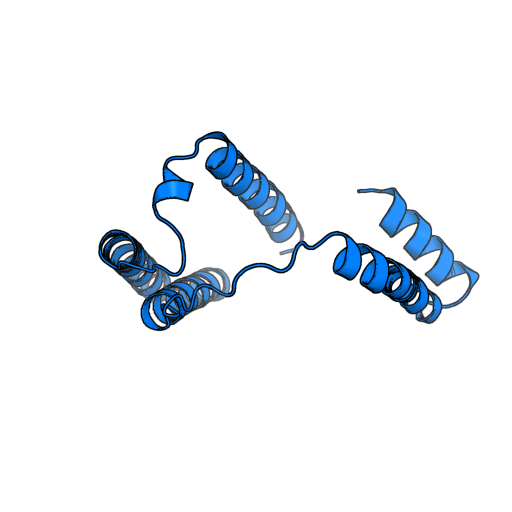41 C C . VAL A 1 121 ? 8.077 5.378 -12.315 1.00 82.62 121 VAL A C 1
ATOM 943 O O . VAL A 1 121 ? 8.369 5.206 -13.494 1.00 82.62 121 VAL A O 1
ATOM 946 N N . ALA A 1 122 ? 6.833 5.206 -11.862 1.00 75.31 122 ALA A N 1
ATOM 947 C CA . ALA A 1 122 ? 5.728 4.802 -12.734 1.00 75.31 122 ALA A CA 1
ATOM 948 C C . ALA A 1 122 ? 5.432 5.844 -13.831 1.00 75.31 122 ALA A C 1
ATOM 950 O O . ALA A 1 122 ? 5.171 5.471 -14.974 1.00 75.31 122 ALA A O 1
ATOM 951 N N . GLY A 1 123 ? 5.520 7.135 -13.497 1.00 73.19 123 GLY A N 1
ATOM 952 C CA . GLY A 1 123 ? 5.334 8.239 -14.440 1.00 73.19 123 GLY A CA 1
ATOM 953 C C . GLY A 1 123 ? 6.452 8.377 -15.477 1.00 73.19 123 GLY A C 1
ATOM 954 O O . GLY A 1 123 ? 6.183 8.842 -16.572 1.00 73.19 123 GLY A O 1
ATOM 955 N N . PHE A 1 124 ? 7.683 7.955 -15.171 1.00 69.81 124 PHE A N 1
ATOM 956 C CA . PHE A 1 124 ? 8.774 7.896 -16.157 1.00 69.81 124 PHE A CA 1
ATOM 957 C C . PHE A 1 124 ? 8.655 6.715 -17.131 1.00 69.81 124 PHE A C 1
ATOM 959 O O . PHE A 1 124 ? 9.259 6.749 -18.200 1.00 69.81 124 PHE A O 1
ATOM 966 N N . VAL A 1 125 ? 7.948 5.651 -16.738 1.00 58.94 125 VAL A N 1
ATOM 967 C CA . VAL A 1 125 ? 7.807 4.411 -17.522 1.00 58.94 125 VAL A CA 1
ATOM 968 C C . VAL A 1 125 ? 6.549 4.421 -18.408 1.00 58.94 125 VAL A C 1
ATOM 970 O O . VAL A 1 125 ? 6.455 3.600 -19.320 1.00 58.94 125 VAL A O 1
ATOM 973 N N . SER A 1 126 ? 5.605 5.336 -18.159 1.00 51.81 126 SER A N 1
ATOM 974 C CA . SER A 1 126 ? 4.365 5.523 -18.939 1.00 51.81 126 SER A CA 1
ATOM 975 C C . SER A 1 126 ? 4.534 6.594 -20.011 1.00 51.81 126 SER A C 1
ATOM 977 O O . SER A 1 126 ? 3.953 6.414 -21.103 1.00 51.81 126 SER A O 1
#